Protein AF-A0A0H4QFD1-F1 (afdb_monomer_lite)

Foldseek 3Di:
DDPVLVVLVVVLVVLVVVLVVLVVVQVVQCVVVVDPGGPSNVVNVVSVVVSVVSVVVNVVVVVD

Organism: NCBI:txid1007676

Radius of gyration: 14.89 Å; chains: 1; bounding box: 29×14×44 Å

Structure (mmCIF, N/CA/C/O backbone):
data_AF-A0A0H4QFD1-F1
#
_entry.id   AF-A0A0H4QFD1-F1
#
loop_
_atom_site.group_PDB
_atom_site.id
_atom_site.type_symbol
_atom_site.label_atom_id
_atom_site.label_alt_id
_atom_site.label_comp_id
_atom_site.label_asym_id
_atom_site.label_entity_id
_atom_site.label_seq_id
_atom_site.pdbx_PDB_ins_code
_atom_site.Cartn_x
_atom_site.Cartn_y
_atom_site.Cartn_z
_atom_site.occupancy
_atom_site.B_iso_or_equiv
_atom_site.auth_seq_id
_atom_site.auth_comp_id
_atom_site.auth_asym_id
_atom_site.auth_atom_id
_atom_site.pdbx_PDB_model_num
ATOM 1 N N . MET A 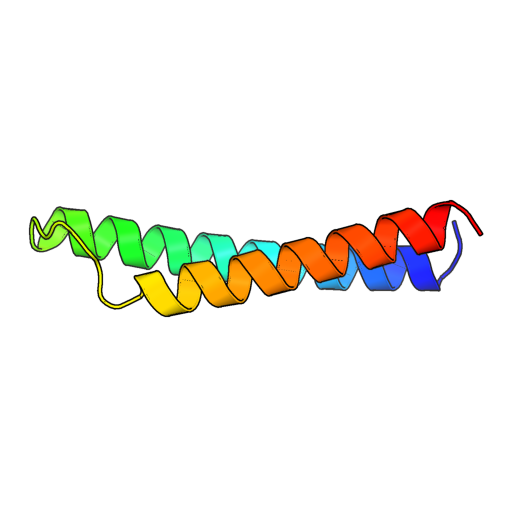1 1 ? 19.706 -1.025 -15.115 1.00 61.69 1 MET A N 1
ATOM 2 C CA . MET A 1 1 ? 18.383 -0.772 -14.501 1.00 61.69 1 MET A CA 1
ATOM 3 C C . MET A 1 1 ? 17.757 0.400 -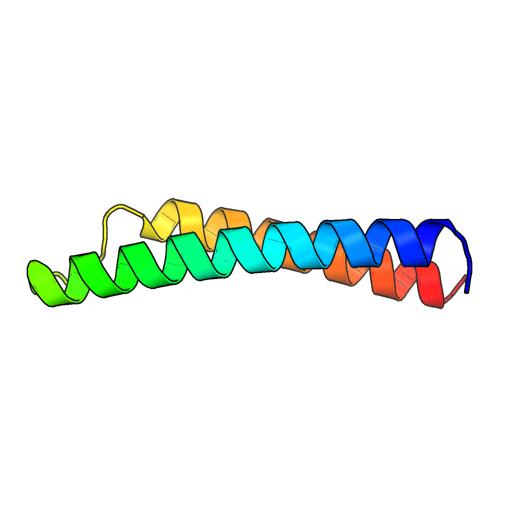15.224 1.00 61.69 1 MET A C 1
ATOM 5 O O . MET A 1 1 ? 18.403 1.438 -15.305 1.00 61.69 1 MET A O 1
ATOM 9 N N . ASN A 1 2 ? 16.560 0.225 -15.780 1.00 77.94 2 ASN A N 1
ATOM 10 C CA . ASN A 1 2 ? 15.859 1.298 -16.480 1.00 77.94 2 ASN A CA 1
ATOM 11 C C . ASN A 1 2 ? 15.444 2.394 -15.483 1.00 77.94 2 ASN A C 1
ATOM 13 O O . ASN A 1 2 ? 15.175 2.115 -14.312 1.00 77.94 2 ASN A O 1
ATOM 17 N N . GLY A 1 3 ? 15.396 3.654 -15.930 1.00 74.50 3 GLY A N 1
ATOM 18 C CA . GLY A 1 3 ? 14.991 4.780 -15.074 1.00 74.50 3 GLY A CA 1
ATOM 19 C C . GLY A 1 3 ? 13.604 4.578 -14.450 1.00 74.50 3 GLY A C 1
ATOM 20 O O . GLY A 1 3 ? 13.384 4.920 -13.292 1.00 74.50 3 GLY A O 1
ATOM 21 N N . THR A 1 4 ? 12.711 3.898 -15.170 1.00 76.69 4 THR A N 1
ATOM 22 C CA . THR A 1 4 ? 11.382 3.476 -14.707 1.00 76.69 4 THR A CA 1
ATOM 23 C C . THR A 1 4 ? 11.432 2.555 -13.486 1.00 76.69 4 THR A C 1
ATOM 25 O O . THR A 1 4 ? 10.629 2.715 -12.568 1.00 76.69 4 THR A O 1
ATOM 28 N N . THR A 1 5 ? 12.395 1.631 -13.423 1.00 81.31 5 THR A N 1
ATOM 29 C CA . THR A 1 5 ? 12.562 0.706 -12.293 1.00 81.31 5 THR A CA 1
ATOM 30 C C . THR A 1 5 ? 13.023 1.443 -11.032 1.00 81.31 5 THR A C 1
ATOM 32 O O . THR A 1 5 ? 12.565 1.135 -9.935 1.00 81.31 5 THR A O 1
ATOM 35 N N . ILE A 1 6 ? 13.891 2.452 -11.183 1.00 84.94 6 ILE A N 1
ATOM 36 C CA . ILE A 1 6 ? 14.375 3.283 -10.068 1.00 84.94 6 ILE A CA 1
ATOM 37 C C . ILE A 1 6 ? 13.243 4.161 -9.526 1.00 84.94 6 ILE A C 1
ATOM 39 O O . ILE A 1 6 ? 13.023 4.198 -8.316 1.00 84.94 6 ILE A O 1
ATOM 43 N N . THR A 1 7 ? 12.481 4.824 -10.399 1.00 84.56 7 THR A N 1
ATOM 44 C CA . THR A 1 7 ? 11.311 5.613 -9.983 1.00 84.56 7 THR A CA 1
ATOM 45 C C . THR A 1 7 ? 10.267 4.736 -9.287 1.00 84.56 7 THR A C 1
ATOM 47 O O . THR A 1 7 ? 9.750 5.123 -8.239 1.00 84.56 7 THR A O 1
ATOM 50 N N . GLY A 1 8 ? 10.009 3.532 -9.811 1.00 83.50 8 GLY A N 1
ATOM 51 C CA . GLY A 1 8 ? 9.118 2.551 -9.185 1.00 83.50 8 GLY A CA 1
ATOM 52 C C . GLY A 1 8 ? 9.581 2.142 -7.785 1.00 83.50 8 GLY A C 1
ATOM 53 O O . GLY A 1 8 ? 8.774 2.120 -6.857 1.00 83.50 8 GLY A O 1
ATOM 54 N N . LEU A 1 9 ? 10.885 1.913 -7.604 1.00 86.50 9 LEU A N 1
ATOM 55 C CA . LEU A 1 9 ? 11.473 1.582 -6.306 1.00 86.50 9 LEU A CA 1
ATOM 56 C C . LEU A 1 9 ? 11.316 2.721 -5.287 1.00 86.50 9 LEU A C 1
ATOM 58 O O . LEU A 1 9 ? 10.939 2.472 -4.144 1.00 86.50 9 LEU A O 1
ATOM 62 N N . VAL A 1 10 ? 11.567 3.971 -5.689 1.00 89.25 10 VAL A N 1
ATOM 63 C CA . VAL A 1 10 ? 11.413 5.139 -4.802 1.00 89.25 10 VAL A CA 1
ATOM 64 C C . VAL A 1 10 ? 9.960 5.299 -4.354 1.00 89.25 10 VAL A C 1
ATOM 66 O O . VAL A 1 10 ? 9.701 5.477 -3.163 1.00 89.25 10 VAL A O 1
ATOM 69 N N . ILE A 1 11 ? 9.006 5.182 -5.284 1.00 88.06 11 ILE A N 1
ATOM 70 C CA . ILE A 1 11 ? 7.573 5.245 -4.965 1.00 88.06 11 ILE A CA 1
ATOM 71 C C . ILE A 1 11 ? 7.198 4.121 -3.992 1.00 88.06 11 ILE A C 1
ATOM 73 O O . ILE A 1 11 ? 6.545 4.395 -2.986 1.00 88.06 11 ILE A O 1
ATOM 77 N N . LEU A 1 12 ? 7.668 2.893 -4.244 1.00 88.62 12 LEU A N 1
ATOM 78 C CA . LEU A 1 12 ? 7.396 1.725 -3.404 1.00 88.62 12 LEU A CA 1
ATOM 79 C C . LEU A 1 12 ? 7.895 1.918 -1.965 1.00 88.62 12 LEU A C 1
ATOM 81 O O . LEU A 1 12 ? 7.194 1.572 -1.012 1.00 88.62 12 LEU A O 1
ATOM 85 N N . ILE A 1 13 ? 9.087 2.493 -1.793 1.00 90.81 13 ILE A N 1
ATOM 86 C CA . ILE A 1 13 ? 9.642 2.797 -0.468 1.00 90.81 13 ILE A CA 1
ATOM 87 C C . ILE A 1 13 ? 8.734 3.788 0.272 1.00 90.81 13 ILE A C 1
ATOM 89 O O . ILE A 1 13 ? 8.380 3.541 1.425 1.00 90.81 13 ILE A O 1
ATOM 93 N N . ILE A 1 14 ? 8.300 4.865 -0.391 1.00 91.44 14 ILE A N 1
ATOM 94 C CA . ILE A 1 14 ? 7.424 5.881 0.214 1.00 91.44 14 ILE A CA 1
ATOM 95 C C . ILE A 1 14 ? 6.087 5.258 0.644 1.00 91.44 14 ILE A C 1
ATOM 97 O O . ILE A 1 14 ? 5.641 5.462 1.780 1.00 91.44 14 ILE A O 1
ATOM 101 N N . THR A 1 15 ? 5.449 4.462 -0.218 1.00 90.81 15 THR A N 1
ATOM 102 C CA . THR A 1 15 ? 4.179 3.801 0.119 1.00 90.81 15 THR A CA 1
ATOM 103 C C . THR A 1 15 ? 4.338 2.744 1.213 1.00 90.81 15 THR A C 1
ATOM 105 O O . THR A 1 15 ? 3.462 2.645 2.077 1.00 90.81 15 THR A O 1
ATOM 108 N N . LEU A 1 16 ? 5.458 2.011 1.267 1.00 92.19 16 LEU A N 1
ATOM 109 C CA . LEU A 1 16 ? 5.806 1.130 2.395 1.00 92.19 16 LEU A CA 1
ATOM 110 C C . LEU A 1 16 ? 5.908 1.901 3.709 1.00 92.19 16 LEU A C 1
ATOM 112 O O . LEU A 1 16 ? 5.298 1.481 4.695 1.00 92.19 16 LEU A O 1
ATOM 116 N N . THR A 1 17 ? 6.605 3.037 3.735 1.00 93.38 17 THR A N 1
ATOM 117 C CA . THR A 1 17 ? 6.719 3.864 4.945 1.00 93.38 17 THR A CA 1
ATOM 118 C C . THR A 1 17 ? 5.346 4.309 5.450 1.00 93.38 17 THR A C 1
ATOM 120 O O . THR A 1 17 ? 5.055 4.194 6.645 1.00 93.38 17 THR A O 1
ATOM 123 N N . ILE A 1 18 ? 4.467 4.756 4.548 1.00 91.75 18 ILE A N 1
ATOM 124 C CA . ILE A 1 18 ? 3.094 5.146 4.898 1.00 91.75 18 ILE A CA 1
ATOM 125 C C . ILE A 1 18 ? 2.318 3.941 5.442 1.00 91.75 18 ILE A C 1
ATOM 127 O O . ILE A 1 18 ? 1.701 4.041 6.505 1.00 91.75 18 ILE A O 1
ATOM 131 N N . HIS A 1 19 ? 2.380 2.793 4.765 1.00 93.19 19 HIS A N 1
ATOM 132 C CA . HIS A 1 19 ? 1.692 1.575 5.191 1.00 93.19 19 HIS A CA 1
ATOM 133 C C . HIS A 1 19 ? 2.122 1.135 6.598 1.00 93.19 19 HIS A C 1
ATOM 135 O O . HIS A 1 19 ? 1.267 0.889 7.453 1.00 93.19 19 HIS A O 1
ATOM 141 N N . PHE A 1 20 ? 3.430 1.106 6.879 1.00 92.19 20 PHE A N 1
ATOM 142 C CA . PHE A 1 20 ? 3.953 0.776 8.206 1.00 92.19 20 PHE A CA 1
ATOM 143 C C . PHE A 1 20 ? 3.523 1.787 9.270 1.00 92.19 20 PHE A C 1
ATOM 145 O O . PHE A 1 20 ? 3.136 1.381 10.366 1.00 92.19 20 PHE A O 1
ATOM 152 N N . SER A 1 21 ? 3.524 3.084 8.956 1.00 93.56 21 SER A N 1
ATOM 153 C CA . SER A 1 21 ? 3.054 4.130 9.873 1.00 93.56 21 SER A CA 1
ATOM 154 C C . SER A 1 21 ? 1.579 3.939 10.247 1.00 93.56 21 SER A C 1
ATOM 156 O O . SER A 1 21 ? 1.227 3.924 11.432 1.00 93.56 21 SER A O 1
ATOM 158 N N . VAL A 1 22 ? 0.712 3.697 9.257 1.00 91.88 22 VAL A N 1
ATOM 159 C CA . VAL A 1 22 ? -0.721 3.442 9.479 1.00 91.88 22 VAL A CA 1
ATOM 160 C C . VAL A 1 22 ? -0.932 2.131 10.241 1.00 91.88 22 VAL A C 1
ATOM 162 O O . VAL A 1 22 ? -1.725 2.092 11.184 1.00 91.88 22 VAL A O 1
ATOM 165 N N . LEU A 1 23 ? -0.206 1.067 9.888 1.00 92.25 23 LEU A N 1
ATOM 166 C CA . LEU A 1 23 ? -0.268 -0.222 10.579 1.00 92.25 23 LEU A CA 1
ATOM 167 C C . LEU A 1 23 ? 0.147 -0.090 12.048 1.00 92.25 23 LEU A C 1
ATOM 169 O O . LEU A 1 23 ? -0.526 -0.640 12.925 1.00 92.25 23 LEU A O 1
ATOM 173 N N . ASN A 1 24 ? 1.216 0.659 12.320 1.00 92.94 24 ASN A N 1
ATOM 174 C CA . ASN A 1 24 ? 1.718 0.878 13.669 1.00 92.94 24 ASN A CA 1
ATOM 175 C C . ASN A 1 24 ? 0.729 1.700 14.505 1.00 92.94 24 ASN A C 1
ATOM 177 O O . ASN A 1 24 ? 0.379 1.285 15.608 1.00 92.94 24 ASN A O 1
ATOM 181 N N . ARG A 1 25 ? 0.181 2.793 13.953 1.00 91.19 25 ARG A N 1
ATOM 182 C CA . ARG A 1 25 ? -0.887 3.574 14.606 1.00 91.19 25 ARG A CA 1
ATOM 183 C C . ARG A 1 25 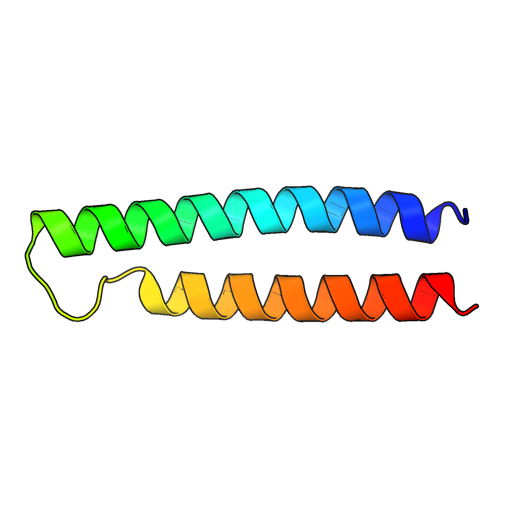? -2.125 2.722 14.887 1.00 91.19 25 ARG A C 1
ATOM 185 O O . ARG A 1 25 ? -2.691 2.801 15.973 1.00 91.19 25 ARG A O 1
ATOM 192 N N . ASN A 1 26 ? -2.520 1.858 13.949 1.00 90.00 26 ASN A N 1
ATOM 193 C CA . ASN A 1 26 ? -3.654 0.955 14.142 1.00 90.00 26 ASN A CA 1
ATOM 194 C C . ASN A 1 26 ? -3.383 -0.070 15.255 1.00 90.00 26 ASN A C 1
ATOM 196 O O . ASN A 1 26 ? -4.271 -0.355 16.055 1.00 90.00 26 ASN A O 1
ATOM 200 N N . ARG A 1 27 ? -2.166 -0.628 15.328 1.00 89.06 27 ARG A N 1
ATOM 201 C CA . ARG A 1 27 ? -1.761 -1.547 16.405 1.00 89.06 27 ARG A CA 1
ATOM 202 C C . ARG A 1 27 ? -1.710 -0.852 17.763 1.00 89.06 27 ARG A C 1
ATOM 204 O O . ARG A 1 27 ? -2.227 -1.418 18.722 1.00 89.06 27 ARG A O 1
ATOM 211 N N . ALA A 1 28 ? -1.138 0.350 17.831 1.00 90.06 28 ALA A N 1
ATOM 212 C CA . ALA A 1 28 ? -1.089 1.158 19.046 1.00 90.06 28 ALA A CA 1
ATOM 213 C C . ALA A 1 28 ? -2.502 1.423 19.581 1.00 90.06 28 ALA A C 1
ATOM 215 O O . ALA A 1 28 ? -2.792 1.066 20.718 1.00 90.06 28 ALA A O 1
ATOM 216 N N . TYR A 1 29 ? -3.414 1.885 18.720 1.00 90.31 29 TYR A N 1
ATOM 217 C CA . TYR A 1 29 ? -4.813 2.110 19.090 1.00 90.31 29 TYR A CA 1
ATOM 218 C C . TYR A 1 29 ? -5.507 0.833 19.588 1.00 90.31 29 TYR A C 1
ATOM 220 O O . TYR A 1 29 ? -6.209 0.845 20.596 1.00 90.31 29 TYR A O 1
ATOM 228 N N . LYS A 1 30 ? -5.306 -0.304 18.903 1.00 90.88 30 LYS A N 1
ATOM 229 C CA . LYS A 1 30 ? -5.878 -1.589 19.340 1.00 90.88 30 LYS A CA 1
ATOM 230 C C . LYS A 1 30 ? -5.367 -2.012 20.714 1.00 90.88 30 LYS A C 1
ATOM 232 O O . LYS A 1 30 ? -6.138 -2.588 21.473 1.00 90.88 30 LYS A O 1
ATOM 237 N N . LYS A 1 31 ? -4.089 -1.754 21.004 1.00 90.44 31 LYS A N 1
ATOM 238 C CA . LYS A 1 31 ? -3.464 -2.065 22.292 1.00 90.44 31 LYS A CA 1
ATOM 239 C C . LYS A 1 31 ? -3.997 -1.153 23.398 1.00 90.44 31 LYS A C 1
ATOM 241 O O . LYS A 1 31 ? -4.304 -1.650 24.471 1.00 90.44 31 LYS A O 1
ATOM 246 N N . GLU A 1 32 ? -4.131 0.139 23.117 1.00 92.62 32 GLU A N 1
ATOM 247 C CA . GLU A 1 32 ? -4.603 1.150 24.070 1.00 92.62 32 GLU A CA 1
ATOM 248 C C . GLU A 1 32 ? -6.075 0.954 24.449 1.00 92.62 32 GLU A C 1
ATOM 250 O O . GLU A 1 32 ? -6.417 0.942 25.626 1.00 92.62 32 GLU A O 1
ATOM 255 N N . HIS A 1 33 ? -6.943 0.712 23.466 1.00 90.12 33 HIS A N 1
ATOM 256 C CA . HIS A 1 33 ? -8.382 0.561 23.702 1.00 90.12 33 HIS A CA 1
ATOM 257 C C . HIS A 1 33 ? -8.837 -0.900 23.849 1.00 90.12 33 HIS A C 1
ATOM 259 O O . HIS A 1 33 ? -10.032 -1.160 23.966 1.00 90.12 33 HIS A O 1
ATOM 265 N N . ASN A 1 34 ? -7.908 -1.863 23.809 1.00 88.94 34 ASN A N 1
ATOM 266 C CA . ASN A 1 34 ? -8.172 -3.306 23.869 1.00 88.94 34 ASN A CA 1
ATOM 267 C C . ASN A 1 34 ? -9.272 -3.784 22.889 1.00 88.94 34 ASN A C 1
ATOM 269 O O . ASN A 1 34 ? -10.098 -4.647 23.193 1.00 88.94 34 ASN A O 1
ATOM 273 N N . VAL A 1 35 ? -9.307 -3.198 21.685 1.00 90.12 35 VAL A N 1
ATOM 274 C CA . VAL A 1 35 ? -10.326 -3.483 20.661 1.00 90.12 35 VAL A CA 1
ATOM 275 C C . VAL A 1 35 ? -9.845 -4.497 19.621 1.00 90.12 35 VAL A C 1
ATOM 277 O O . VAL A 1 35 ? -8.723 -4.442 19.107 1.00 90.12 35 VAL A O 1
ATOM 280 N N . LYS A 1 36 ? -10.745 -5.401 19.203 1.00 81.12 36 LYS A N 1
ATOM 281 C CA . LYS A 1 36 ? -10.452 -6.420 18.172 1.00 81.12 36 LYS A CA 1
ATOM 282 C C . LYS A 1 36 ? -10.150 -5.831 16.793 1.00 81.12 36 LYS A C 1
ATOM 284 O O . LYS A 1 36 ? -9.396 -6.439 16.028 1.00 81.12 36 LYS A O 1
ATOM 289 N N . ARG A 1 37 ? -10.692 -4.659 16.451 1.00 81.19 37 ARG A N 1
ATOM 290 C CA . ARG A 1 37 ? -10.468 -3.964 15.171 1.00 81.19 37 ARG A CA 1
ATOM 291 C C . ARG A 1 37 ? -10.199 -2.489 15.449 1.00 81.19 37 ARG A C 1
ATOM 293 O O . ARG A 1 37 ? -10.994 -1.850 16.120 1.00 81.19 37 ARG A O 1
ATOM 300 N N . GLY A 1 38 ? -9.075 -1.980 14.953 1.00 82.44 38 GLY A N 1
ATOM 301 C CA . GLY A 1 38 ? -8.761 -0.559 15.053 1.00 82.44 38 GLY A CA 1
ATOM 302 C C . GLY A 1 38 ? -9.414 0.236 13.914 1.00 82.44 38 GLY A C 1
ATOM 303 O O . GLY A 1 38 ? -9.694 -0.335 12.852 1.00 82.44 38 GLY A O 1
ATOM 304 N N . PRO A 1 39 ? -9.651 1.541 14.109 1.00 85.50 39 PRO A N 1
ATOM 305 C CA . PRO A 1 39 ? -10.364 2.398 13.162 1.00 85.50 39 PRO A CA 1
ATOM 306 C C . PRO A 1 39 ? -9.607 2.557 11.837 1.00 85.50 39 PRO A C 1
ATOM 308 O O . PRO A 1 39 ? -10.212 2.766 10.789 1.00 85.50 39 PRO A O 1
ATOM 311 N N . LEU A 1 40 ? -8.285 2.375 11.858 1.00 87.69 40 LEU A N 1
ATOM 312 C CA . LEU A 1 40 ? -7.419 2.510 10.690 1.00 87.69 40 LEU A CA 1
ATOM 313 C C . LEU A 1 40 ? -7.271 1.199 9.899 1.00 87.69 40 LEU A C 1
ATOM 315 O O . LEU A 1 40 ? -6.546 1.171 8.909 1.00 87.69 40 LEU A O 1
ATOM 319 N N . LEU A 1 41 ? -7.956 0.110 10.277 1.00 86.88 41 LEU A N 1
ATOM 320 C CA . LEU A 1 41 ? -7.841 -1.187 9.591 1.00 86.88 41 LEU A CA 1
ATOM 321 C C . LEU A 1 41 ? -8.173 -1.095 8.091 1.00 86.88 41 LEU A C 1
ATOM 323 O O . LEU A 1 41 ? -7.475 -1.697 7.280 1.00 86.88 41 LEU A O 1
ATOM 327 N N . LYS A 1 42 ? -9.193 -0.310 7.715 1.00 87.25 42 LYS A N 1
ATOM 328 C CA . LYS A 1 42 ? -9.544 -0.077 6.301 1.00 87.25 42 LYS A CA 1
ATOM 329 C C . LYS A 1 42 ? -8.398 0.604 5.539 1.00 87.25 42 LYS A C 1
ATOM 331 O O . LYS A 1 42 ? -8.060 0.174 4.443 1.00 87.25 42 LYS A O 1
ATOM 336 N N . LEU A 1 43 ? -7.759 1.610 6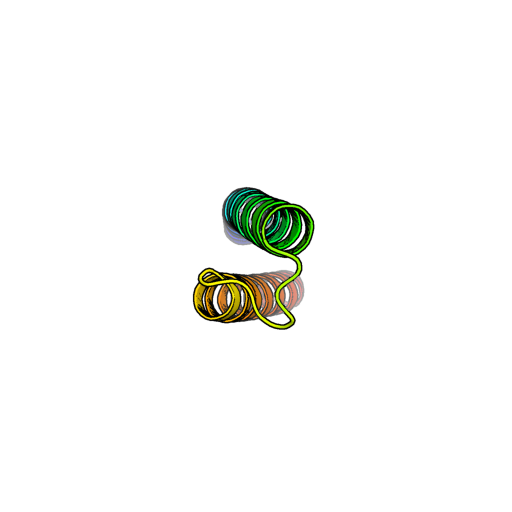.145 1.00 88.94 43 LEU A N 1
ATOM 337 C CA . LEU A 1 43 ? -6.610 2.320 5.568 1.00 88.94 43 LEU A CA 1
ATOM 338 C C . LEU A 1 43 ? -5.382 1.416 5.414 1.00 88.94 43 LEU A C 1
ATOM 340 O O . LEU A 1 43 ? -4.699 1.489 4.394 1.00 88.94 43 LEU A O 1
ATOM 344 N N . VAL A 1 44 ? -5.118 0.534 6.384 1.00 90.00 44 VAL A N 1
ATOM 345 C CA . VAL A 1 44 ? -4.053 -0.477 6.270 1.00 90.00 44 VAL A CA 1
ATOM 346 C C . VAL A 1 44 ? -4.293 -1.367 5.050 1.00 90.00 44 VAL A C 1
ATOM 348 O O . VAL A 1 44 ? -3.384 -1.562 4.254 1.00 90.00 44 VAL A O 1
ATOM 351 N N . ILE A 1 45 ? -5.515 -1.868 4.854 1.00 91.19 45 ILE A N 1
ATOM 352 C CA . ILE A 1 45 ? -5.829 -2.748 3.716 1.00 91.19 45 ILE A CA 1
ATOM 353 C C . ILE A 1 45 ? -5.647 -2.009 2.381 1.00 91.19 45 ILE A C 1
ATOM 355 O O . ILE A 1 45 ? -5.000 -2.539 1.483 1.00 91.19 45 ILE A O 1
ATOM 359 N N . ILE A 1 46 ? -6.145 -0.772 2.265 1.00 90.50 46 ILE A N 1
ATOM 360 C CA . ILE A 1 46 ? -6.019 0.034 1.036 1.00 90.50 46 ILE A CA 1
ATOM 361 C C . ILE A 1 46 ? -4.547 0.301 0.701 1.00 90.50 46 ILE A C 1
ATOM 363 O O . ILE A 1 46 ? -4.108 0.057 -0.420 1.00 90.50 46 ILE A O 1
ATOM 367 N N . THR A 1 47 ? -3.765 0.759 1.681 1.00 90.25 47 THR A N 1
ATOM 368 C CA . THR A 1 47 ? -2.329 1.026 1.486 1.00 90.25 47 THR A CA 1
ATOM 369 C C . THR A 1 47 ? -1.535 -0.249 1.187 1.00 90.25 47 THR A C 1
ATOM 371 O O . THR A 1 47 ? -0.587 -0.202 0.409 1.00 90.25 47 THR A O 1
ATOM 374 N N . GLY A 1 48 ? -1.941 -1.398 1.741 1.00 89.56 48 GLY A N 1
ATOM 375 C CA . GLY A 1 48 ? -1.337 -2.699 1.443 1.00 89.56 48 GLY A CA 1
ATOM 376 C C . GLY A 1 48 ? -1.604 -3.162 0.009 1.00 89.56 48 GLY A C 1
ATOM 377 O O . GLY A 1 48 ? -0.680 -3.600 -0.673 1.00 89.56 48 GLY A O 1
ATOM 378 N N . LEU A 1 49 ? -2.841 -2.998 -0.477 1.00 92.44 49 LEU A N 1
ATOM 379 C CA . LEU A 1 49 ? -3.207 -3.293 -1.867 1.00 92.44 49 LEU A CA 1
ATOM 380 C C . LEU A 1 49 ? -2.458 -2.392 -2.858 1.00 92.44 49 LEU A C 1
ATOM 382 O O . LEU A 1 49 ? -1.943 -2.888 -3.856 1.00 92.44 49 LEU A O 1
ATOM 386 N N . LEU A 1 50 ? -2.336 -1.094 -2.564 1.00 88.25 50 LEU A N 1
ATOM 387 C CA . LEU A 1 50 ? -1.568 -0.159 -3.396 1.00 88.25 50 LEU A CA 1
ATOM 388 C C . LEU A 1 50 ? -0.091 -0.565 -3.505 1.00 88.25 50 LEU A C 1
ATOM 390 O O . LEU A 1 50 ? 0.473 -0.543 -4.597 1.00 88.25 50 LEU A O 1
ATOM 394 N N . ASN A 1 51 ? 0.521 -0.992 -2.398 1.00 89.62 51 ASN A N 1
ATOM 395 C CA . ASN A 1 51 ? 1.899 -1.486 -2.406 1.00 89.62 51 ASN A CA 1
ATOM 396 C C . ASN A 1 51 ? 2.067 -2.774 -3.214 1.00 89.62 51 ASN A C 1
ATOM 398 O O . ASN A 1 51 ? 3.066 -2.927 -3.911 1.00 89.62 51 ASN A O 1
ATOM 402 N N . LEU A 1 52 ? 1.096 -3.690 -3.139 1.00 89.69 52 LEU A N 1
ATOM 403 C CA . LEU A 1 52 ? 1.117 -4.918 -3.930 1.00 89.69 52 LEU A CA 1
ATOM 404 C C . LEU A 1 52 ? 1.072 -4.610 -5.433 1.00 89.69 52 LEU A C 1
ATOM 406 O O . LEU A 1 52 ? 1.846 -5.181 -6.196 1.00 89.69 52 LEU A O 1
ATOM 410 N N . VAL A 1 53 ? 0.219 -3.669 -5.850 1.00 88.12 53 VAL A N 1
ATOM 411 C CA . VAL A 1 53 ? 0.163 -3.200 -7.245 1.00 88.12 53 VAL A CA 1
ATOM 412 C C . VAL A 1 53 ? 1.494 -2.568 -7.665 1.00 88.12 53 VAL A C 1
ATOM 414 O O . VAL A 1 53 ? 2.019 -2.907 -8.724 1.00 88.12 53 VAL A O 1
ATOM 417 N N . GLY A 1 54 ? 2.077 -1.710 -6.820 1.00 84.06 54 GLY A N 1
ATOM 418 C CA . GLY A 1 54 ? 3.393 -1.111 -7.067 1.00 84.06 54 GLY A CA 1
ATOM 419 C C . GLY A 1 54 ? 4.501 -2.155 -7.239 1.00 84.06 54 GLY A C 1
ATOM 420 O O . GLY A 1 54 ? 5.316 -2.042 -8.153 1.00 84.06 54 GLY A O 1
ATOM 421 N N . LEU A 1 55 ? 4.487 -3.213 -6.423 1.00 88.19 55 LEU A N 1
ATOM 422 C CA . LEU A 1 55 ? 5.429 -4.327 -6.527 1.00 88.19 55 LEU A CA 1
ATOM 423 C C . LEU A 1 55 ? 5.275 -5.090 -7.853 1.00 88.19 55 LEU A C 1
ATOM 425 O O . LEU A 1 55 ? 6.279 -5.384 -8.499 1.00 88.19 55 LEU A O 1
ATOM 429 N N . ILE A 1 56 ? 4.040 -5.375 -8.282 1.00 87.44 56 ILE A N 1
ATOM 430 C CA . ILE A 1 56 ? 3.767 -6.064 -9.556 1.00 87.44 56 ILE A CA 1
ATOM 431 C C . ILE A 1 56 ? 4.299 -5.247 -10.737 1.00 87.44 56 ILE A C 1
ATOM 433 O O . ILE A 1 56 ? 4.988 -5.796 -11.594 1.00 87.44 56 ILE A O 1
ATOM 437 N N . ILE A 1 57 ? 4.034 -3.936 -10.763 1.00 82.50 57 ILE A N 1
ATOM 438 C CA . ILE A 1 57 ? 4.537 -3.041 -11.818 1.00 82.50 57 ILE A CA 1
ATOM 439 C C . ILE A 1 57 ? 6.069 -3.066 -11.854 1.00 82.50 57 ILE A C 1
ATOM 441 O O . ILE A 1 57 ? 6.660 -3.109 -12.933 1.00 82.50 57 ILE A O 1
ATOM 445 N N . MET A 1 58 ? 6.715 -3.089 -10.685 1.00 84.38 58 MET A N 1
ATOM 446 C CA . MET A 1 58 ? 8.171 -3.159 -10.585 1.00 84.38 58 MET A CA 1
ATOM 447 C C . MET A 1 58 ? 8.727 -4.468 -11.159 1.00 84.38 58 MET A C 1
ATOM 449 O O . MET A 1 58 ? 9.684 -4.426 -11.925 1.00 84.38 58 MET A O 1
ATOM 453 N N . ILE A 1 59 ? 8.111 -5.612 -10.841 1.00 86.00 59 ILE A N 1
ATOM 454 C CA . ILE A 1 59 ? 8.516 -6.928 -11.365 1.00 86.00 59 ILE A CA 1
ATOM 455 C C . ILE A 1 59 ? 8.353 -6.970 -12.889 1.00 86.00 59 ILE A C 1
ATOM 457 O O . ILE A 1 59 ? 9.283 -7.355 -13.592 1.00 86.00 59 ILE A O 1
ATOM 461 N N . VAL A 1 60 ? 7.211 -6.517 -13.413 1.00 84.81 60 VAL A N 1
ATOM 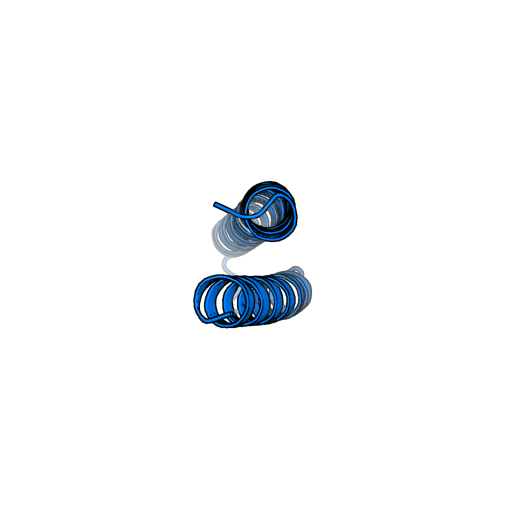462 C CA . VAL A 1 60 ? 6.962 -6.466 -14.865 1.00 84.81 60 VAL A CA 1
ATOM 463 C C . VAL A 1 60 ? 7.974 -5.555 -15.564 1.00 84.81 60 VAL A C 1
ATOM 465 O O . VAL A 1 60 ? 8.522 -5.928 -16.600 1.00 84.81 60 VAL A O 1
ATOM 468 N N . GLY A 1 61 ? 8.274 -4.396 -14.973 1.00 78.00 61 GLY A N 1
ATOM 469 C CA . GLY A 1 61 ? 9.272 -3.455 -15.482 1.0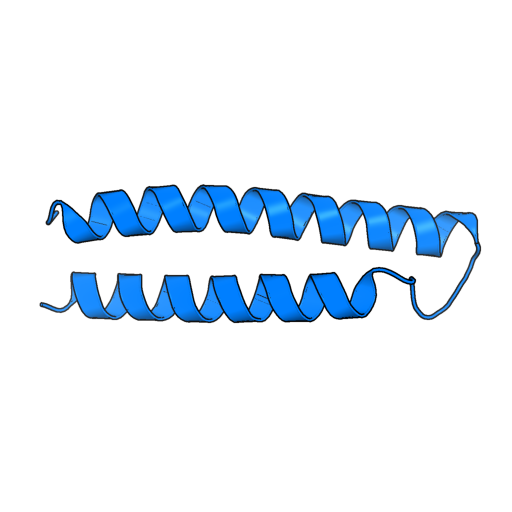0 78.00 61 GLY A CA 1
ATOM 470 C C . GLY A 1 61 ? 10.729 -3.909 -15.330 1.00 78.00 61 GLY A C 1
ATOM 471 O O . GLY A 1 61 ? 11.614 -3.238 -15.850 1.00 78.00 61 GLY A O 1
ATOM 472 N N . MET A 1 62 ? 10.994 -5.004 -14.608 1.00 82.88 62 MET A N 1
ATOM 473 C CA . MET A 1 62 ? 12.299 -5.676 -14.580 1.00 82.88 62 MET A CA 1
ATOM 474 C C . MET A 1 62 ? 12.414 -6.784 -15.635 1.00 82.88 62 MET A C 1
ATOM 476 O O . MET A 1 62 ? 13.531 -7.190 -15.946 1.00 82.88 62 MET A O 1
ATOM 480 N N . MET A 1 63 ? 11.288 -7.298 -16.145 1.00 83.06 63 MET A N 1
ATOM 481 C CA . MET A 1 63 ? 11.250 -8.368 -17.152 1.00 83.06 63 MET A CA 1
ATOM 482 C C . MET A 1 63 ? 11.311 -7.857 -18.602 1.00 83.06 63 MET A C 1
ATOM 484 O O . MET A 1 63 ? 11.607 -8.652 -19.490 1.00 83.06 63 MET A O 1
ATOM 488 N N . HIS A 1 64 ? 11.009 -6.575 -18.832 1.00 69.81 64 HIS A N 1
ATOM 489 C CA . HIS A 1 64 ? 11.174 -5.868 -20.112 1.00 69.81 64 HIS A CA 1
ATOM 490 C C . HIS A 1 64 ? 12.442 -5.011 -20.098 1.00 69.81 64 HIS A C 1
ATOM 492 O O . HIS A 1 64 ? 13.109 -4.948 -21.153 1.00 69.81 64 HIS A O 1
#

Sequence (64 aa):
MNGTTITGLVILIITLTIHFSVLNRNRAYKKEHNVKRGPLLKLVIITGLLNLVGLIIMIVGMMH

Secondary structure (DSSP, 8-state):
--HHHHHHHHHHHHHHHHHHHHHHHHHHHHHHTT-SS-TTHHHHHHHHHHHHHHHHHHHHHHH-

pLDDT: mean 87.02, std 5.82, range [61.69, 93.56]